Protein AF-A0A396RLU4-F1 (afdb_monomer_lite)

pLDDT: mean 83.97, std 19.04, range [39.62, 98.75]

Sequence (116 aa):
MMMHQKIAAAEEIRAQLLPTEDKIDEAIACSAQLIAAMIKARADTGVGAAIGHTAIAQVSAAQTQMVEARRALIRAHKALIEAGGDVGVLTTGYGDTSECPEIEETRTKGRLRAVG

Organism: NCBI:txid2305907

Radius of gyration: 22.21 Å; chains: 1; bounding box: 44×46×56 Å

Secondary structure (DSSP, 8-state):
--HHHHHHHHHHHHHHHHHHHHHHHHHHHHHHHHHHHHHHHHHHHT--TTTTHHHHHHHHHHHHHHHHHHHHHHHHHHHHHHHHHHTT------S--S--------------PPP-

Structure (mmCIF, N/CA/C/O backbone):
data_AF-A0A396RLU4-F1
#
_entry.id   AF-A0A396RLU4-F1
#
loop_
_atom_site.group_PDB
_atom_site.id
_atom_site.type_symbol
_atom_site.label_atom_id
_atom_site.label_alt_id
_atom_site.label_comp_id
_atom_site.label_asym_id
_atom_site.label_entity_id
_atom_site.label_seq_id
_atom_site.pdbx_PDB_ins_code
_atom_site.Cartn_x
_atom_site.Cartn_y
_atom_site.Cartn_z
_atom_site.occupancy
_atom_site.B_iso_or_equiv
_atom_site.auth_seq_id
_atom_site.auth_comp_id
_atom_site.auth_asym_id
_atom_site.auth_atom_id
_atom_site.pdbx_PDB_model_num
ATOM 1 N N . MET A 1 1 ? 20.331 9.509 -28.876 1.00 68.38 1 MET A N 1
ATOM 2 C CA . MET A 1 1 ? 20.960 9.179 -27.579 1.00 68.38 1 MET A CA 1
ATOM 3 C C . MET A 1 1 ? 21.902 7.999 -27.772 1.00 68.38 1 MET A C 1
ATOM 5 O O . MET A 1 1 ? 21.510 7.050 -28.444 1.00 68.38 1 MET A O 1
ATOM 9 N N . MET A 1 2 ? 23.126 8.075 -27.251 1.00 89.81 2 MET A N 1
ATOM 10 C CA . MET A 1 2 ? 24.123 6.997 -27.334 1.00 89.81 2 MET A CA 1
ATOM 11 C C . MET A 1 2 ? 23.748 5.822 -26.416 1.00 89.81 2 MET A C 1
ATOM 13 O O . MET A 1 2 ? 23.077 6.022 -25.407 1.00 89.81 2 MET A O 1
ATOM 17 N N . MET A 1 3 ? 24.207 4.604 -26.725 1.00 91.25 3 MET A N 1
ATOM 18 C CA . MET A 1 3 ? 23.870 3.397 -25.949 1.00 91.25 3 MET A CA 1
ATOM 19 C C . MET A 1 3 ? 24.219 3.518 -24.458 1.00 91.25 3 MET A C 1
ATOM 21 O O . MET A 1 3 ? 23.391 3.215 -23.608 1.00 91.25 3 MET A O 1
ATOM 25 N N . HIS A 1 4 ? 25.403 4.045 -24.134 1.00 89.81 4 HIS A N 1
ATOM 26 C CA . HIS A 1 4 ? 25.824 4.241 -22.742 1.00 89.81 4 HIS A CA 1
ATOM 27 C C . HIS A 1 4 ? 24.882 5.174 -21.961 1.00 89.81 4 HIS A C 1
ATOM 29 O O . HIS A 1 4 ? 24.624 4.942 -20.788 1.00 89.81 4 HIS A O 1
ATOM 35 N N . GLN A 1 5 ? 24.314 6.191 -22.620 1.00 94.38 5 GLN A N 1
ATOM 36 C CA . GLN A 1 5 ? 23.350 7.107 -22.001 1.00 94.38 5 GLN A CA 1
ATOM 37 C C . GLN A 1 5 ? 22.016 6.401 -21.723 1.00 94.38 5 GLN A C 1
ATOM 39 O O . GLN A 1 5 ? 21.373 6.688 -20.721 1.00 94.38 5 GLN A O 1
ATOM 44 N N . LYS A 1 6 ? 21.608 5.459 -22.588 1.00 90.75 6 LYS A N 1
ATOM 45 C CA . LYS A 1 6 ? 20.390 4.650 -22.388 1.00 90.75 6 LYS A CA 1
ATOM 46 C C . LYS A 1 6 ? 20.533 3.715 -21.197 1.00 90.75 6 LYS A C 1
ATOM 48 O O . LYS A 1 6 ? 19.613 3.622 -20.394 1.00 90.75 6 LYS A O 1
ATOM 53 N N . ILE A 1 7 ? 21.691 3.070 -21.078 1.00 90.75 7 ILE A N 1
ATOM 54 C CA . ILE A 1 7 ? 22.002 2.178 -19.959 1.00 90.75 7 ILE A CA 1
ATOM 55 C C . ILE A 1 7 ? 22.016 2.966 -18.645 1.00 90.75 7 ILE A C 1
ATOM 57 O O . ILE A 1 7 ? 21.299 2.597 -17.723 1.00 90.75 7 ILE A O 1
ATOM 61 N N . ALA A 1 8 ? 22.731 4.094 -18.594 1.00 92.44 8 ALA A N 1
ATOM 62 C CA . ALA A 1 8 ? 22.790 4.931 -17.394 1.00 92.44 8 ALA A CA 1
ATOM 63 C C . ALA A 1 8 ? 21.398 5.415 -16.944 1.00 92.44 8 ALA A C 1
ATOM 65 O O . ALA A 1 8 ? 21.069 5.338 -15.763 1.00 92.44 8 ALA A O 1
ATOM 66 N N . ALA A 1 9 ? 20.549 5.848 -17.884 1.00 92.00 9 ALA A N 1
ATOM 67 C CA . ALA A 1 9 ? 19.180 6.257 -17.571 1.00 92.00 9 ALA A CA 1
ATOM 68 C C . ALA A 1 9 ? 18.327 5.093 -17.029 1.00 92.00 9 ALA A C 1
ATOM 70 O O . ALA A 1 9 ? 17.560 5.271 -16.084 1.00 92.00 9 ALA A O 1
ATOM 71 N N . ALA A 1 10 ? 18.463 3.891 -17.598 1.00 90.00 10 ALA A N 1
ATOM 72 C CA . ALA A 1 10 ? 17.750 2.710 -17.116 1.00 90.00 10 ALA A CA 1
ATOM 73 C C . ALA A 1 10 ? 18.204 2.294 -15.705 1.00 90.00 10 ALA A C 1
ATOM 75 O O . ALA A 1 10 ? 17.371 1.936 -14.870 1.00 90.00 10 ALA A O 1
ATOM 76 N N . GLU A 1 11 ? 19.505 2.374 -15.418 1.00 89.81 11 GLU A N 1
ATOM 77 C CA . GLU A 1 11 ? 20.064 2.104 -14.089 1.00 89.81 11 GLU A CA 1
ATOM 78 C C . GLU A 1 11 ? 19.579 3.111 -13.040 1.00 89.81 11 GLU A C 1
ATOM 80 O O . GLU A 1 11 ? 19.225 2.712 -11.930 1.00 89.81 11 GLU A O 1
ATOM 85 N N . GLU A 1 12 ? 19.498 4.396 -13.392 1.00 93.12 12 GLU A N 1
ATOM 86 C CA . GLU A 1 12 ? 18.979 5.442 -12.506 1.00 93.12 12 GLU A CA 1
ATOM 87 C C . GLU A 1 12 ? 17.505 5.205 -12.151 1.00 93.12 12 GLU A C 1
ATOM 89 O O . GLU A 1 12 ? 17.140 5.218 -10.974 1.00 93.12 12 GLU A O 1
ATOM 94 N N . ILE A 1 13 ? 16.665 4.911 -13.150 1.00 92.44 13 ILE A N 1
ATOM 95 C CA . ILE A 1 13 ? 15.250 4.576 -12.930 1.00 92.44 13 ILE A CA 1
ATOM 96 C C . ILE A 1 13 ? 15.132 3.341 -12.029 1.00 92.44 13 ILE A C 1
ATOM 98 O O . ILE A 1 13 ? 14.372 3.338 -11.057 1.00 92.44 13 ILE A O 1
ATOM 102 N N . ARG A 1 14 ? 15.923 2.300 -12.312 1.00 86.25 14 ARG A N 1
ATOM 103 C CA . ARG A 1 14 ? 15.969 1.066 -11.520 1.00 86.25 14 ARG A CA 1
ATOM 104 C C . ARG A 1 14 ? 16.341 1.326 -10.063 1.00 86.25 14 ARG A C 1
ATOM 106 O O . ARG A 1 14 ? 15.716 0.756 -9.172 1.00 86.25 14 ARG A O 1
ATOM 113 N N . ALA A 1 15 ? 17.322 2.192 -9.820 1.00 90.88 15 ALA A N 1
ATOM 114 C CA . ALA A 1 15 ? 17.762 2.544 -8.475 1.00 90.88 15 ALA A CA 1
ATOM 115 C C . ALA A 1 15 ? 16.650 3.194 -7.632 1.00 90.88 15 ALA A C 1
ATOM 117 O O . ALA A 1 15 ? 16.724 3.147 -6.408 1.00 90.88 15 ALA A O 1
ATOM 118 N N . GLN A 1 16 ? 15.619 3.767 -8.263 1.00 95.00 16 GLN A N 1
ATOM 119 C CA . GLN A 1 16 ? 14.468 4.355 -7.569 1.00 95.00 16 GLN A CA 1
ATOM 120 C C . GLN A 1 16 ? 13.265 3.412 -7.473 1.00 95.00 16 GLN A C 1
ATOM 122 O O . GLN A 1 16 ? 12.515 3.480 -6.499 1.00 95.00 16 GLN A O 1
ATOM 127 N N . LEU A 1 17 ? 13.065 2.533 -8.458 1.00 91.62 17 LEU A N 1
ATOM 128 C CA . LEU A 1 17 ? 11.862 1.707 -8.555 1.00 91.62 17 LEU A CA 1
ATOM 129 C C . LEU A 1 17 ? 11.717 0.728 -7.383 1.00 91.62 17 LEU A C 1
ATOM 131 O O . LEU A 1 17 ? 10.728 0.801 -6.659 1.00 91.62 17 LEU A O 1
ATOM 135 N N . LEU A 1 18 ? 12.708 -0.142 -7.163 1.00 88.50 18 LEU A N 1
ATOM 136 C CA . LEU A 1 18 ? 12.623 -1.174 -6.122 1.00 88.50 18 LEU A CA 1
ATOM 137 C C . LEU A 1 18 ? 12.504 -0.572 -4.708 1.00 88.50 18 LEU A C 1
ATOM 139 O O . LEU A 1 18 ? 11.582 -0.953 -3.991 1.00 88.50 18 LEU A O 1
ATOM 143 N N . PRO A 1 19 ? 13.306 0.442 -4.318 1.00 95.25 19 PRO A N 1
ATOM 144 C CA . PRO A 1 19 ? 13.115 1.088 -3.019 1.00 95.25 19 PRO A CA 1
ATOM 145 C C . PRO A 1 19 ? 11.742 1.748 -2.851 1.00 95.25 19 PRO A C 1
ATOM 147 O O . PRO A 1 19 ? 11.266 1.906 -1.729 1.00 95.25 19 PRO A O 1
ATOM 150 N N . THR A 1 20 ? 11.105 2.174 -3.945 1.00 97.31 20 THR A N 1
ATOM 151 C CA . THR A 1 20 ? 9.744 2.725 -3.896 1.00 97.31 20 THR A CA 1
ATOM 152 C C . THR A 1 20 ? 8.715 1.626 -3.633 1.00 97.31 20 THR A C 1
ATOM 154 O O . THR A 1 20 ? 7.802 1.831 -2.834 1.00 97.31 20 THR A O 1
ATOM 157 N N . GLU A 1 21 ? 8.868 0.460 -4.264 1.00 96.00 21 GLU A N 1
ATOM 158 C CA . GLU A 1 21 ? 8.036 -0.720 -4.005 1.00 96.00 21 GLU A CA 1
ATOM 159 C C . GLU A 1 21 ? 8.147 -1.179 -2.545 1.00 96.00 21 GLU A C 1
ATOM 161 O O . GLU A 1 21 ? 7.122 -1.300 -1.870 1.00 96.00 21 GLU A O 1
ATOM 166 N N . ASP A 1 22 ? 9.375 -1.316 -2.036 1.00 96.69 22 ASP A N 1
ATOM 167 C CA . ASP A 1 22 ? 9.650 -1.742 -0.658 1.00 96.69 22 ASP A CA 1
ATOM 168 C C . ASP A 1 22 ? 9.023 -0.793 0.374 1.00 96.69 22 ASP A C 1
ATOM 170 O O . ASP A 1 22 ? 8.420 -1.228 1.355 1.00 96.69 22 ASP A O 1
ATOM 174 N N . LYS A 1 23 ? 9.102 0.523 0.138 1.00 98.38 23 LYS A N 1
ATOM 175 C CA . LYS A 1 23 ? 8.508 1.531 1.031 1.00 98.38 23 LYS A CA 1
ATOM 176 C C . LYS A 1 23 ? 6.985 1.468 1.079 1.00 98.38 23 LYS A C 1
ATOM 178 O O . LYS A 1 23 ? 6.398 1.775 2.115 1.00 98.38 23 LYS A O 1
ATOM 183 N N . ILE A 1 24 ? 6.330 1.100 -0.023 1.00 98.31 24 ILE A N 1
ATOM 184 C CA . ILE A 1 24 ? 4.878 0.894 -0.015 1.00 98.31 24 ILE A CA 1
ATOM 185 C C . ILE A 1 24 ? 4.525 -0.359 0.788 1.00 98.31 24 ILE A C 1
ATOM 187 O O . ILE A 1 24 ? 3.583 -0.315 1.581 1.00 98.31 24 ILE A O 1
ATOM 191 N N . ASP A 1 25 ? 5.291 -1.440 0.642 1.00 98.31 25 ASP A N 1
ATOM 192 C CA . ASP A 1 25 ? 5.077 -2.669 1.411 1.00 98.31 25 ASP A CA 1
ATOM 193 C C . ASP A 1 25 ? 5.301 -2.430 2.921 1.00 98.31 25 ASP A C 1
ATOM 195 O O . ASP A 1 25 ? 4.485 -2.849 3.750 1.00 98.31 25 ASP A O 1
ATOM 199 N N . GLU A 1 26 ? 6.325 -1.651 3.289 1.00 98.56 26 GLU A N 1
ATOM 200 C CA . GLU A 1 26 ? 6.553 -1.192 4.665 1.00 98.56 26 GLU A CA 1
ATOM 201 C C . GLU A 1 26 ? 5.383 -0.342 5.191 1.00 98.56 26 GLU A C 1
ATOM 203 O O . GLU A 1 26 ? 4.892 -0.567 6.301 1.00 98.56 26 GLU A O 1
ATOM 208 N N . ALA A 1 27 ? 4.879 0.605 4.395 1.00 98.56 27 ALA A N 1
ATOM 209 C CA . ALA A 1 27 ? 3.755 1.453 4.787 1.00 98.56 27 ALA A CA 1
ATOM 210 C C . ALA A 1 27 ? 2.465 0.641 5.015 1.00 98.56 27 ALA A C 1
ATOM 212 O O . ALA A 1 27 ? 1.736 0.892 5.983 1.00 98.56 27 ALA A O 1
ATOM 213 N N . ILE A 1 28 ? 2.205 -0.372 4.180 1.00 98.75 28 ILE A N 1
ATOM 214 C CA . ILE A 1 28 ? 1.089 -1.312 4.359 1.00 98.75 28 ILE A CA 1
ATOM 215 C C . ILE A 1 28 ? 1.238 -2.072 5.683 1.00 98.75 28 ILE A C 1
ATOM 217 O O . ILE A 1 28 ? 0.278 -2.142 6.457 1.00 98.75 28 ILE A O 1
ATOM 221 N N . ALA A 1 29 ? 2.430 -2.597 5.978 1.00 98.75 29 ALA A N 1
ATOM 222 C CA . ALA A 1 29 ? 2.693 -3.321 7.219 1.00 98.75 29 ALA A CA 1
ATOM 223 C C . ALA A 1 29 ? 2.504 -2.432 8.461 1.00 98.75 29 ALA A C 1
ATOM 225 O O . ALA A 1 29 ? 1.808 -2.820 9.404 1.00 98.75 29 ALA A O 1
ATOM 226 N N . CYS A 1 30 ? 3.055 -1.217 8.447 1.00 98.56 30 CYS A N 1
ATOM 227 C CA . CYS A 1 30 ? 2.905 -0.238 9.525 1.00 98.56 30 CYS A CA 1
ATOM 228 C C . CYS A 1 30 ? 1.435 0.144 9.762 1.00 98.56 30 CYS A C 1
ATOM 230 O O . CYS A 1 30 ? 0.973 0.196 10.904 1.00 98.56 30 CYS A O 1
ATOM 232 N N . SER A 1 31 ? 0.664 0.353 8.692 1.00 98.56 31 SER A N 1
ATOM 233 C CA . SER A 1 31 ? -0.770 0.642 8.791 1.00 98.56 31 SER A CA 1
ATOM 234 C C . SER A 1 31 ? -1.557 -0.519 9.402 1.00 98.56 31 SER A C 1
ATOM 236 O O . SER A 1 31 ? -2.414 -0.302 10.263 1.00 98.56 31 SER A O 1
ATOM 238 N N . ALA A 1 32 ? -1.238 -1.759 9.028 1.00 98.62 32 ALA A N 1
ATOM 239 C CA . ALA A 1 32 ? -1.879 -2.938 9.603 1.00 98.62 32 ALA A CA 1
ATOM 240 C C . ALA A 1 32 ? -1.588 -3.063 11.109 1.00 98.62 32 ALA A C 1
ATOM 242 O O . ALA A 1 32 ? -2.490 -3.363 11.898 1.00 98.62 32 ALA A O 1
ATOM 243 N N . GLN A 1 33 ? -0.352 -2.771 11.527 1.00 98.69 33 GLN A N 1
ATOM 244 C CA . GLN A 1 33 ? 0.026 -2.734 12.943 1.00 98.69 33 GLN A CA 1
ATOM 245 C C . GLN A 1 33 ? -0.750 -1.656 13.709 1.00 98.69 33 GLN A C 1
ATOM 247 O O . GLN A 1 33 ? -1.246 -1.927 14.804 1.00 98.69 33 GLN A O 1
ATOM 252 N N . LEU A 1 34 ? -0.925 -0.467 13.124 1.00 98.38 34 LEU A N 1
ATOM 253 C CA . LEU A 1 34 ? -1.714 0.612 13.719 1.00 98.38 34 LEU A CA 1
ATOM 254 C C . LEU A 1 34 ? -3.188 0.214 13.898 1.00 98.38 34 LEU A C 1
ATOM 256 O O . LEU A 1 34 ? -3.751 0.409 14.977 1.00 98.38 34 LEU A O 1
ATOM 260 N N . ILE A 1 35 ? -3.810 -0.392 12.880 1.00 98.19 35 ILE A N 1
ATOM 261 C CA . ILE A 1 35 ? -5.190 -0.902 12.969 1.00 98.19 35 ILE A CA 1
ATOM 262 C C . ILE A 1 35 ? -5.312 -1.928 14.100 1.00 98.19 35 ILE A C 1
ATOM 264 O O . ILE A 1 35 ? -6.215 -1.827 14.936 1.00 98.19 35 ILE A O 1
ATOM 268 N N . ALA A 1 36 ? -4.386 -2.888 14.163 1.00 98.12 36 ALA A N 1
ATOM 269 C CA . ALA A 1 36 ? -4.378 -3.905 15.206 1.00 98.12 36 ALA A CA 1
ATOM 270 C C . ALA A 1 36 ? -4.221 -3.292 16.607 1.00 98.12 36 ALA A C 1
ATOM 272 O O . ALA A 1 36 ? -4.938 -3.688 17.528 1.00 98.12 36 ALA A O 1
ATOM 273 N N . ALA A 1 37 ? -3.330 -2.310 16.769 1.00 97.75 37 ALA A N 1
ATOM 274 C CA . ALA A 1 37 ? -3.119 -1.612 18.034 1.00 97.75 37 ALA A CA 1
ATOM 275 C C . ALA A 1 37 ? -4.383 -0.873 18.502 1.00 97.75 37 ALA A C 1
ATOM 277 O O . ALA A 1 37 ? -4.767 -1.009 19.662 1.00 97.75 37 ALA A O 1
ATOM 278 N N . MET A 1 38 ? -5.080 -0.165 17.604 1.00 96.50 38 MET A N 1
ATOM 279 C CA . MET A 1 38 ? -6.338 0.523 17.934 1.00 96.50 38 MET A CA 1
ATOM 280 C C . MET A 1 38 ? -7.432 -0.449 18.394 1.00 96.50 38 MET A C 1
ATOM 282 O O . MET A 1 38 ? -8.151 -0.171 19.355 1.00 96.50 38 MET A O 1
ATOM 286 N N . ILE A 1 39 ? -7.563 -1.600 17.726 1.00 96.00 39 ILE A N 1
ATOM 287 C CA . ILE A 1 39 ? -8.566 -2.615 18.078 1.00 96.00 39 ILE A CA 1
ATOM 288 C C . ILE A 1 39 ? -8.248 -3.252 19.435 1.00 96.00 39 ILE A C 1
ATOM 290 O O . ILE A 1 39 ? -9.154 -3.390 20.257 1.00 96.00 39 ILE A O 1
ATOM 294 N N . LYS A 1 40 ? -6.979 -3.604 19.680 1.00 96.25 40 LYS A N 1
ATOM 295 C CA . LYS A 1 40 ? -6.529 -4.179 20.957 1.00 96.25 40 LYS A CA 1
ATOM 296 C C . LYS A 1 40 ? -6.715 -3.199 22.108 1.00 96.25 40 LYS A C 1
ATOM 298 O O . LYS A 1 40 ? -7.396 -3.534 23.065 1.00 96.25 40 LYS A O 1
ATOM 303 N N . ALA A 1 41 ? -6.246 -1.958 21.962 1.00 95.31 41 ALA A N 1
ATOM 304 C CA . ALA A 1 41 ? -6.406 -0.927 22.986 1.00 95.31 41 ALA A CA 1
ATOM 305 C C . ALA A 1 41 ? -7.879 -0.713 23.368 1.00 95.31 41 ALA A C 1
ATOM 307 O O . ALA A 1 41 ? -8.202 -0.539 24.542 1.00 95.31 41 ALA A O 1
ATOM 308 N N . ARG A 1 42 ? -8.796 -0.776 22.394 1.00 94.25 42 ARG A N 1
ATOM 309 C CA . ARG A 1 42 ? -10.236 -0.714 22.666 1.00 94.25 42 ARG A CA 1
ATOM 310 C C . ARG A 1 42 ? -10.731 -1.915 23.474 1.00 94.25 42 ARG A C 1
ATOM 312 O O . ARG A 1 42 ? -11.496 -1.724 24.413 1.00 94.25 42 ARG A O 1
ATOM 319 N N . ALA A 1 43 ? -10.320 -3.127 23.103 1.00 92.00 43 ALA A N 1
ATOM 320 C CA . ALA A 1 43 ? -10.704 -4.344 23.815 1.00 92.00 43 ALA A CA 1
ATOM 321 C C . ALA A 1 43 ? -10.164 -4.351 25.255 1.00 92.00 43 ALA A C 1
ATOM 323 O O . ALA A 1 43 ? -10.919 -4.611 26.188 1.00 92.00 43 ALA A O 1
ATOM 324 N N . ASP A 1 44 ? -8.895 -3.984 25.432 1.00 96.00 44 ASP A N 1
ATOM 325 C CA . ASP A 1 44 ? -8.192 -4.029 26.717 1.00 96.00 44 ASP A CA 1
ATOM 326 C C . ASP A 1 44 ? -8.721 -2.989 27.717 1.00 96.00 44 ASP A C 1
ATOM 328 O O . ASP A 1 44 ? -8.710 -3.213 28.925 1.00 96.00 44 ASP A O 1
ATOM 332 N N . THR A 1 45 ? -9.210 -1.845 27.227 1.00 95.38 45 THR A N 1
ATOM 333 C CA . THR A 1 45 ? -9.739 -0.760 28.074 1.00 95.38 45 THR A CA 1
ATOM 334 C C . THR A 1 45 ? -11.238 -0.872 28.352 1.00 95.38 45 THR A C 1
ATOM 336 O O . THR A 1 45 ? -11.766 -0.102 29.154 1.00 95.38 45 THR A O 1
ATOM 339 N N . GLY A 1 46 ? -11.946 -1.795 27.693 1.00 89.50 46 GLY A N 1
ATOM 340 C CA . GLY A 1 46 ? -13.394 -1.963 27.847 1.00 89.50 46 GLY A CA 1
ATOM 341 C C . GLY A 1 46 ? -14.225 -0.763 27.372 1.00 89.50 46 GLY A C 1
ATOM 342 O O . GLY A 1 46 ? -15.403 -0.659 27.716 1.00 89.50 46 GLY A O 1
ATOM 343 N N . VAL A 1 47 ? -13.640 0.159 26.597 1.00 91.81 47 VAL A N 1
ATOM 344 C CA . VAL A 1 47 ? -14.380 1.305 26.051 1.00 91.81 47 VAL A CA 1
ATOM 345 C C . VAL A 1 47 ? -15.358 0.850 24.964 1.00 91.81 47 VAL A C 1
ATOM 347 O O . VAL A 1 47 ? -15.147 -0.151 24.277 1.00 91.81 47 VAL A O 1
ATOM 350 N N . GLY A 1 48 ? -16.452 1.597 24.793 1.00 87.56 48 GLY A N 1
ATOM 351 C CA . GLY A 1 48 ? -17.511 1.240 23.847 1.00 87.56 48 GLY A CA 1
ATOM 352 C C . GLY A 1 48 ? -17.011 1.064 22.406 1.00 87.56 48 GLY A C 1
ATOM 353 O O . GLY A 1 48 ? -16.124 1.782 21.949 1.00 87.56 48 GLY A O 1
ATOM 354 N N . ALA A 1 49 ? -17.629 0.144 21.656 1.00 85.12 49 ALA A N 1
ATOM 355 C CA . ALA A 1 49 ? -17.203 -0.244 20.304 1.00 85.12 49 ALA A CA 1
ATOM 356 C C . ALA A 1 49 ? -17.105 0.924 19.298 1.00 85.12 49 ALA A C 1
ATOM 358 O O . ALA A 1 49 ? -16.282 0.885 18.382 1.00 85.12 49 ALA A O 1
ATOM 359 N N . ALA A 1 50 ? -17.923 1.965 19.479 1.00 89.06 50 ALA A N 1
ATOM 360 C CA . ALA A 1 50 ? -17.922 3.161 18.639 1.00 89.06 50 ALA A CA 1
ATOM 361 C C . ALA A 1 50 ? -16.676 4.045 18.843 1.00 89.06 5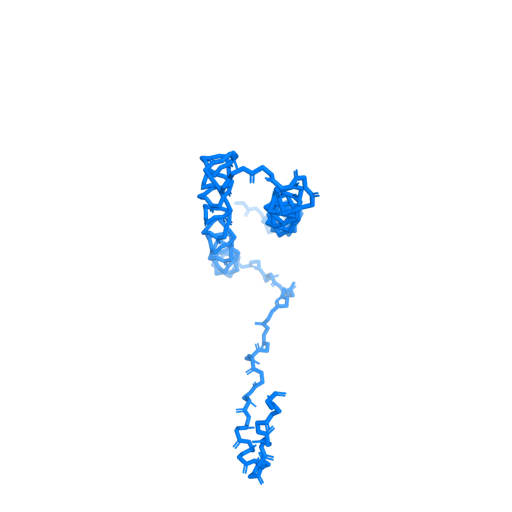0 ALA A C 1
ATOM 363 O O . ALA A 1 50 ? -16.294 4.794 17.941 1.00 89.06 50 ALA A O 1
ATOM 364 N N . ILE A 1 51 ? -16.016 3.954 20.002 1.00 91.38 51 ILE A N 1
ATOM 365 C CA . ILE A 1 51 ? -14.830 4.754 20.311 1.00 91.38 51 ILE A CA 1
ATOM 366 C C . ILE A 1 51 ? -13.683 4.341 19.383 1.00 91.38 51 ILE A C 1
ATOM 368 O O . ILE A 1 51 ? -13.356 3.161 19.239 1.00 91.38 51 ILE A O 1
ATOM 372 N N . GLY A 1 52 ? -13.104 5.329 18.696 1.00 90.75 52 GLY A N 1
ATOM 373 C CA . GLY A 1 52 ? -12.017 5.126 17.735 1.00 90.75 52 GLY A CA 1
ATOM 374 C C . GLY A 1 52 ? -12.422 4.426 16.432 1.00 90.75 52 GLY A C 1
ATOM 375 O O . GLY A 1 52 ? -11.570 4.238 15.566 1.00 90.75 52 GLY A O 1
ATOM 376 N N . HIS A 1 53 ? -13.700 4.065 16.238 1.00 95.75 53 HIS A N 1
ATOM 377 C CA . HIS A 1 53 ? -14.138 3.355 15.032 1.00 95.75 53 HIS A CA 1
ATOM 378 C C . HIS A 1 53 ? -13.909 4.181 13.759 1.00 95.75 53 HIS A C 1
ATOM 380 O O . HIS A 1 53 ? -13.371 3.660 12.785 1.00 95.75 53 HIS A O 1
ATOM 386 N N . THR A 1 54 ? -14.218 5.482 13.789 1.00 96.69 54 THR A N 1
ATOM 387 C CA . THR A 1 54 ? -13.948 6.391 12.663 1.00 96.69 54 THR A CA 1
ATOM 388 C C . THR A 1 54 ? -12.463 6.424 12.301 1.00 96.69 54 THR A C 1
ATOM 390 O O . THR A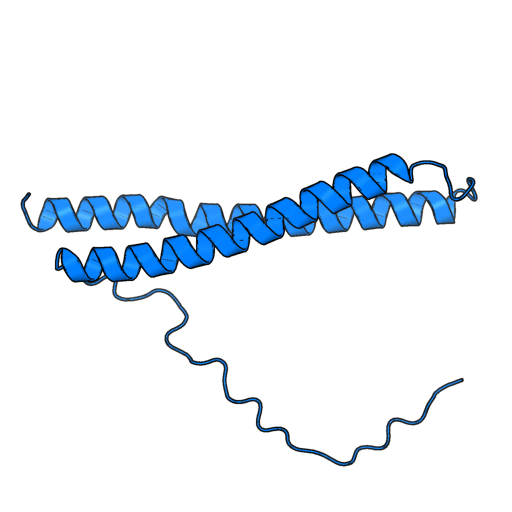 1 54 ? -12.130 6.397 11.121 1.00 96.69 54 THR A O 1
ATOM 393 N N . ALA A 1 55 ? -11.560 6.423 13.287 1.00 96.19 55 ALA A N 1
ATOM 394 C CA . ALA A 1 55 ? -10.120 6.395 13.032 1.00 96.19 55 ALA A CA 1
ATOM 395 C C . ALA A 1 55 ? -9.689 5.073 12.374 1.00 96.19 55 ALA A C 1
ATOM 397 O O . ALA A 1 55 ? -8.992 5.092 11.363 1.00 96.19 55 ALA A O 1
ATOM 398 N N . ILE A 1 56 ? -10.176 3.930 12.875 1.00 97.44 56 ILE A N 1
ATOM 399 C CA . ILE A 1 56 ? -9.938 2.613 12.260 1.00 97.44 56 ILE A CA 1
ATOM 400 C C . ILE A 1 56 ? -10.425 2.586 10.807 1.00 97.44 56 ILE A C 1
ATOM 402 O O . ILE A 1 56 ? -9.706 2.099 9.934 1.00 97.44 56 ILE A O 1
ATOM 406 N N . ALA A 1 57 ? -11.614 3.129 10.531 1.00 98.06 57 ALA A N 1
ATOM 407 C CA . ALA A 1 57 ? -12.167 3.188 9.181 1.00 98.06 57 ALA A CA 1
ATOM 408 C C . ALA A 1 57 ? -11.295 4.034 8.237 1.00 98.06 57 ALA A C 1
ATOM 410 O O . ALA A 1 57 ? -11.006 3.601 7.124 1.00 98.06 57 ALA A O 1
ATOM 411 N N . GLN A 1 58 ? -10.815 5.195 8.695 1.00 98.44 58 GLN A N 1
ATOM 412 C CA . GLN A 1 58 ? -9.934 6.067 7.908 1.00 98.44 58 GLN A CA 1
ATOM 413 C C . GLN A 1 58 ? -8.583 5.404 7.605 1.00 98.44 58 GLN A C 1
ATOM 415 O O . GLN A 1 58 ? -8.139 5.409 6.458 1.00 98.44 58 GLN A O 1
ATOM 420 N N . VAL A 1 59 ? -7.953 4.766 8.598 1.00 98.25 59 VAL A N 1
ATOM 421 C CA . VAL A 1 59 ? -6.680 4.052 8.389 1.00 98.25 59 VAL A CA 1
ATOM 422 C C . VAL A 1 59 ? -6.873 2.847 7.461 1.00 98.25 59 VAL A C 1
ATOM 424 O O . VAL A 1 59 ? -6.053 2.611 6.580 1.00 98.25 59 VAL A O 1
ATOM 427 N N . SER A 1 60 ? -7.995 2.129 7.571 1.00 98.50 60 SER A N 1
ATOM 428 C CA . SER A 1 60 ? -8.323 1.015 6.664 1.00 98.50 60 SER A CA 1
ATOM 429 C C . SER A 1 60 ? -8.527 1.483 5.216 1.00 98.50 60 SER A C 1
ATOM 431 O O . SER A 1 60 ? -8.080 0.826 4.271 1.00 98.50 60 SER A O 1
ATOM 433 N N . ALA A 1 61 ? -9.167 2.642 5.027 1.00 98.62 61 ALA A N 1
ATOM 434 C CA . ALA A 1 61 ? -9.324 3.257 3.712 1.00 98.62 61 ALA A CA 1
ATOM 435 C C . ALA A 1 61 ? -7.967 3.674 3.120 1.00 98.62 61 ALA A C 1
ATOM 437 O O . ALA A 1 61 ? -7.689 3.372 1.959 1.00 98.62 61 ALA A O 1
ATOM 438 N N . ALA A 1 62 ? -7.092 4.288 3.924 1.00 98.62 62 ALA A N 1
ATOM 439 C CA . ALA A 1 62 ? -5.729 4.618 3.511 1.00 98.62 62 ALA A CA 1
ATOM 440 C C . ALA A 1 62 ? -4.927 3.360 3.129 1.00 98.62 62 ALA A C 1
ATOM 442 O O . ALA A 1 62 ? -4.282 3.333 2.083 1.00 98.62 62 ALA A O 1
ATOM 443 N N . GLN A 1 63 ? -5.033 2.279 3.908 1.00 98.44 63 GLN A N 1
ATOM 444 C CA . GLN A 1 63 ? -4.373 1.008 3.599 1.00 98.44 63 GLN A CA 1
ATOM 445 C C . GLN A 1 63 ? -4.825 0.420 2.262 1.00 98.44 63 GLN A C 1
ATOM 447 O O . GLN A 1 63 ? -4.001 -0.068 1.492 1.00 98.44 63 GLN A O 1
ATOM 452 N N . THR A 1 64 ? -6.119 0.516 1.954 1.00 98.62 64 THR A N 1
ATOM 453 C CA . T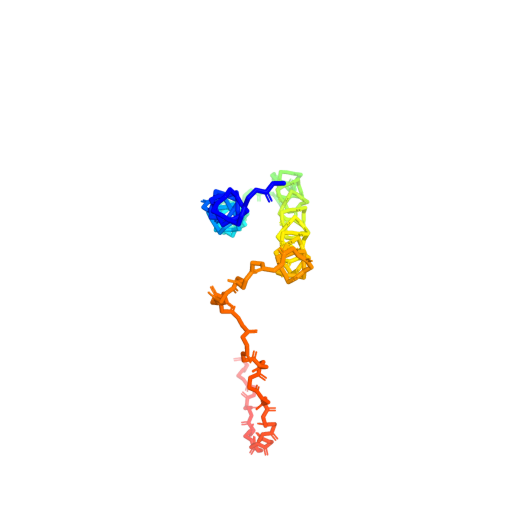HR A 1 64 ? -6.657 0.079 0.659 1.00 98.62 64 THR A CA 1
ATOM 454 C C . THR A 1 64 ? -6.014 0.856 -0.493 1.00 98.62 64 THR A C 1
ATOM 456 O O . THR A 1 64 ? -5.607 0.262 -1.489 1.00 98.62 64 THR A O 1
ATOM 459 N N . GLN A 1 65 ? -5.848 2.174 -0.342 1.00 98.62 65 GLN A N 1
ATOM 460 C CA . GLN A 1 65 ? -5.182 3.003 -1.351 1.00 98.62 65 GLN A CA 1
ATOM 461 C C . GLN A 1 65 ? -3.704 2.631 -1.524 1.00 98.62 65 GLN A C 1
ATOM 463 O O . GLN A 1 65 ? -3.217 2.609 -2.652 1.00 98.62 65 GLN A O 1
ATOM 468 N N . MET A 1 66 ? -2.997 2.282 -0.444 1.00 98.56 66 MET A N 1
ATOM 469 C CA . MET A 1 66 ? -1.605 1.823 -0.530 1.00 98.56 66 MET A CA 1
ATOM 470 C C . MET A 1 66 ? -1.474 0.486 -1.269 1.00 98.56 66 MET A C 1
ATOM 472 O O . MET A 1 66 ? -0.571 0.328 -2.087 1.00 98.56 66 MET A O 1
ATOM 476 N N . VAL A 1 67 ? -2.402 -0.454 -1.059 1.00 98.50 67 VAL A N 1
ATOM 477 C CA . VAL A 1 67 ? -2.436 -1.723 -1.810 1.00 98.50 67 VAL A CA 1
ATOM 478 C C . VAL A 1 67 ? -2.658 -1.474 -3.307 1.00 98.50 67 VAL A C 1
ATOM 480 O O . VAL A 1 67 ? -1.987 -2.076 -4.149 1.00 98.50 67 VAL A O 1
ATOM 483 N N . GLU A 1 68 ? -3.550 -0.549 -3.666 1.00 98.62 68 GLU A N 1
ATOM 484 C CA . GLU A 1 68 ? -3.744 -0.166 -5.069 1.00 98.62 68 GLU A CA 1
ATOM 485 C C . GLU A 1 68 ? -2.523 0.563 -5.652 1.00 98.62 68 GLU A C 1
ATOM 487 O O . GLU A 1 68 ? -2.151 0.314 -6.804 1.00 98.62 68 GLU A O 1
ATOM 492 N N . ALA A 1 69 ? -1.842 1.394 -4.857 1.00 98.38 69 ALA A N 1
ATOM 493 C CA . ALA A 1 69 ? -0.578 2.014 -5.244 1.00 98.38 69 ALA A CA 1
ATOM 494 C C . ALA A 1 69 ? 0.505 0.956 -5.514 1.00 98.38 69 ALA A C 1
ATOM 496 O O . ALA A 1 69 ? 1.180 1.025 -6.543 1.00 98.38 69 ALA A O 1
ATOM 497 N N . ARG A 1 70 ? 0.615 -0.083 -4.671 1.00 97.88 70 ARG A N 1
ATOM 498 C CA . ARG A 1 70 ? 1.540 -1.204 -4.899 1.00 97.88 70 ARG A CA 1
ATOM 499 C C . ARG A 1 70 ? 1.251 -1.903 -6.221 1.00 97.88 70 ARG A C 1
ATOM 501 O O . ARG A 1 70 ? 2.166 -2.124 -7.011 1.00 97.88 70 ARG A O 1
ATOM 508 N N . ARG A 1 71 ? -0.024 -2.193 -6.504 1.00 98.00 71 ARG A N 1
ATOM 509 C CA . ARG A 1 71 ? -0.446 -2.788 -7.782 1.00 98.00 71 ARG A CA 1
ATOM 510 C C . ARG A 1 71 ? -0.079 -1.898 -8.973 1.00 98.00 71 ARG A C 1
ATOM 512 O O . ARG A 1 71 ? 0.328 -2.408 -10.016 1.00 98.00 71 ARG A O 1
ATOM 519 N N . ALA A 1 72 ? -0.223 -0.580 -8.842 1.00 98.06 72 ALA A N 1
ATOM 520 C CA . ALA A 1 72 ? 0.191 0.360 -9.878 1.00 98.06 72 ALA A CA 1
ATOM 521 C C . ALA A 1 72 ? 1.710 0.336 -10.111 1.00 98.06 72 ALA A C 1
ATOM 523 O O . ALA A 1 72 ? 2.120 0.310 -11.270 1.00 98.06 72 ALA A O 1
ATOM 524 N N . LEU A 1 73 ? 2.524 0.250 -9.052 1.00 96.31 73 LEU A N 1
ATOM 525 C CA . LEU A 1 73 ? 3.981 0.117 -9.164 1.00 96.31 73 LEU A CA 1
ATOM 526 C C . LEU A 1 73 ? 4.403 -1.189 -9.847 1.00 96.31 73 LEU A C 1
ATOM 528 O O . LEU A 1 73 ? 5.240 -1.140 -10.739 1.00 96.31 73 LEU A O 1
ATOM 532 N N . ILE A 1 74 ? 3.754 -2.322 -9.544 1.00 94.94 74 ILE A N 1
ATOM 533 C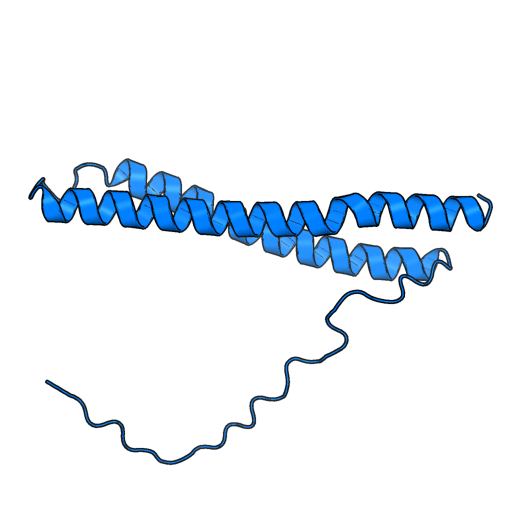 CA . ILE A 1 74 ? 4.015 -3.601 -10.238 1.00 94.94 74 ILE A CA 1
ATOM 534 C C . ILE A 1 74 ? 3.778 -3.458 -11.747 1.00 94.94 74 ILE A C 1
ATOM 536 O O . ILE A 1 74 ? 4.559 -3.943 -12.564 1.00 94.94 74 ILE A O 1
ATOM 540 N N . ARG A 1 75 ? 2.690 -2.786 -12.144 1.00 95.69 75 ARG A N 1
ATOM 541 C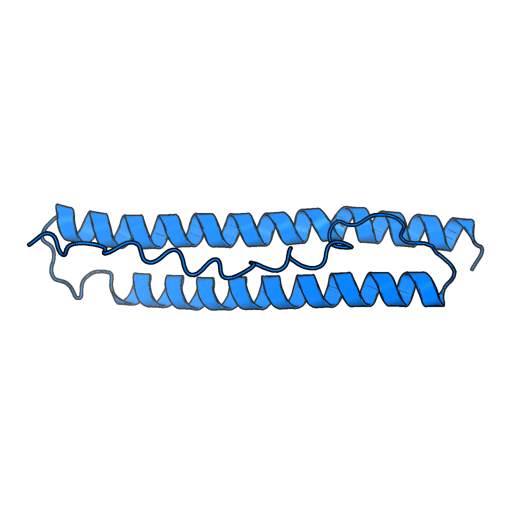 CA . ARG A 1 75 ? 2.404 -2.534 -13.565 1.00 95.69 75 ARG A CA 1
ATOM 542 C C . ARG A 1 75 ? 3.425 -1.590 -14.193 1.00 95.69 75 ARG A C 1
ATOM 544 O O . ARG A 1 75 ? 3.855 -1.845 -15.312 1.00 95.69 75 ARG A O 1
ATOM 551 N N . ALA A 1 76 ? 3.824 -0.537 -13.479 1.00 94.38 76 ALA A N 1
ATOM 552 C CA . ALA A 1 76 ? 4.859 0.383 -13.938 1.00 94.38 76 ALA A CA 1
ATOM 553 C C . ALA A 1 76 ? 6.203 -0.336 -14.129 1.00 94.38 76 ALA A C 1
ATOM 555 O O . ALA A 1 76 ? 6.855 -0.137 -15.147 1.00 94.38 76 ALA A O 1
ATOM 556 N N . HIS A 1 77 ? 6.574 -1.230 -13.209 1.00 92.81 77 HIS A N 1
ATOM 557 C CA . HIS A 1 77 ? 7.757 -2.078 -13.324 1.00 92.81 77 HIS A CA 1
ATOM 558 C C . HIS A 1 77 ? 7.713 -2.907 -14.614 1.00 92.81 77 HIS A C 1
ATOM 560 O O . HIS A 1 77 ? 8.637 -2.830 -15.420 1.00 92.81 77 HIS A O 1
ATOM 566 N N . LYS A 1 78 ? 6.617 -3.633 -14.871 1.00 90.88 78 LYS A N 1
ATOM 567 C CA . LYS A 1 78 ? 6.462 -4.421 -16.108 1.00 90.88 78 LYS A CA 1
ATOM 568 C C . LYS A 1 78 ? 6.569 -3.559 -17.372 1.00 90.88 78 LYS A C 1
ATOM 570 O O . LYS A 1 78 ? 7.321 -3.904 -18.277 1.00 90.88 78 LYS A O 1
ATOM 575 N N . ALA A 1 79 ? 5.905 -2.403 -17.393 1.00 92.12 79 ALA A N 1
ATOM 576 C CA . ALA A 1 79 ? 5.978 -1.470 -18.518 1.00 92.12 79 ALA A CA 1
ATOM 577 C C . ALA A 1 79 ? 7.400 -0.917 -18.745 1.00 92.12 79 ALA A C 1
ATOM 579 O O . ALA A 1 79 ? 7.801 -0.683 -19.881 1.00 92.12 79 ALA A O 1
ATOM 580 N N . LEU A 1 80 ? 8.190 -0.731 -17.681 1.00 91.19 80 LEU A N 1
ATOM 581 C CA . LEU A 1 80 ? 9.591 -0.314 -17.793 1.00 91.19 80 LEU A CA 1
ATOM 582 C C . LEU A 1 80 ? 10.493 -1.417 -18.367 1.00 91.19 80 LEU A C 1
ATOM 584 O O . LEU A 1 80 ? 11.456 -1.098 -19.062 1.00 91.19 80 LEU A O 1
ATOM 588 N N . ILE A 1 81 ? 10.185 -2.696 -18.119 1.00 89.06 81 ILE A N 1
ATOM 589 C CA . ILE A 1 81 ? 10.891 -3.820 -18.755 1.00 89.06 81 ILE A CA 1
ATOM 590 C C . ILE A 1 81 ? 10.648 -3.801 -20.268 1.00 89.06 81 ILE A C 1
ATOM 592 O O . ILE A 1 81 ? 11.607 -3.853 -21.038 1.00 89.06 81 ILE A O 1
ATOM 596 N N . GLU A 1 82 ? 9.387 -3.662 -20.683 1.00 89.31 82 GLU A N 1
ATOM 597 C CA . GLU A 1 82 ? 9.000 -3.555 -22.097 1.00 89.31 82 GLU A CA 1
ATOM 598 C C . GLU A 1 82 ? 9.684 -2.355 -22.772 1.00 89.31 82 GLU A C 1
ATOM 600 O O . GLU A 1 82 ? 10.375 -2.519 -23.778 1.00 89.31 82 GLU A O 1
ATOM 605 N N . ALA A 1 83 ? 9.609 -1.171 -22.151 1.00 89.94 83 ALA A N 1
ATOM 606 C CA . ALA A 1 83 ? 10.244 0.042 -22.663 1.00 89.94 83 ALA A CA 1
ATOM 607 C C . ALA A 1 83 ? 11.777 -0.080 -22.773 1.00 89.94 83 ALA A C 1
ATOM 609 O O . ALA A 1 83 ? 12.377 0.478 -23.694 1.00 89.94 83 ALA A O 1
ATOM 610 N N . GLY A 1 84 ? 12.424 -0.812 -21.857 1.00 89.00 84 GLY A N 1
ATOM 611 C CA . GLY A 1 84 ? 13.849 -1.144 -21.945 1.00 89.00 84 GLY A CA 1
ATOM 612 C C . GLY A 1 84 ? 14.170 -1.956 -23.203 1.00 89.00 84 GLY A C 1
ATOM 613 O O . GLY A 1 84 ? 15.094 -1.608 -23.948 1.00 89.00 84 GLY A O 1
ATOM 614 N N . GLY A 1 85 ? 13.352 -2.976 -23.484 1.00 88.12 85 GLY A N 1
ATOM 615 C CA . GLY A 1 85 ? 13.421 -3.778 -24.706 1.00 88.12 85 GLY A CA 1
ATOM 616 C C . GLY A 1 85 ? 13.310 -2.931 -25.975 1.00 88.12 85 GLY A C 1
ATOM 617 O O . GLY A 1 85 ? 14.169 -3.038 -26.853 1.00 88.12 85 GLY A O 1
ATOM 618 N N . ASP A 1 86 ? 12.338 -2.017 -26.027 1.00 88.19 86 ASP A N 1
ATOM 619 C CA . ASP A 1 86 ? 12.108 -1.126 -27.174 1.00 88.19 86 ASP A CA 1
ATOM 620 C C . ASP A 1 86 ? 13.319 -0.238 -27.503 1.00 88.19 86 ASP A C 1
ATOM 622 O O . ASP A 1 86 ? 13.584 0.081 -28.666 1.00 88.19 86 ASP A O 1
ATOM 626 N N . VAL A 1 87 ? 14.095 0.167 -26.489 1.00 88.62 87 VAL A N 1
ATOM 627 C CA . VAL A 1 87 ? 15.277 1.025 -26.681 1.00 88.62 87 VAL A CA 1
ATOM 628 C C . VAL A 1 87 ? 16.593 0.255 -26.807 1.00 88.62 87 VAL A C 1
ATOM 630 O O . VAL A 1 87 ? 17.641 0.895 -26.988 1.00 88.62 87 VAL A O 1
ATOM 633 N N . GLY A 1 88 ? 16.544 -1.079 -26.765 1.00 86.88 88 GLY A N 1
ATOM 634 C CA . GLY A 1 88 ? 17.699 -1.973 -26.856 1.00 86.88 88 GLY A CA 1
ATOM 635 C C . GLY A 1 88 ? 18.502 -2.095 -25.558 1.00 86.88 88 GLY A C 1
ATOM 636 O O . GLY A 1 88 ? 19.657 -2.515 -25.598 1.00 86.88 88 GLY A O 1
ATOM 637 N N . VAL A 1 89 ? 17.925 -1.711 -24.417 1.00 86.12 89 VAL A N 1
ATOM 638 C CA . VAL A 1 89 ? 18.520 -1.924 -23.095 1.00 86.12 89 VAL A CA 1
ATOM 639 C C . VAL A 1 89 ? 17.914 -3.195 -22.516 1.00 86.12 89 VAL A C 1
ATOM 641 O O . VAL A 1 89 ? 16.784 -3.200 -22.036 1.00 86.12 89 VAL A O 1
ATOM 644 N N . LEU A 1 90 ? 18.679 -4.287 -22.563 1.00 67.00 90 LEU A N 1
ATOM 645 C CA . LEU A 1 90 ? 18.336 -5.509 -21.845 1.00 67.00 90 LEU A CA 1
ATOM 646 C C . LEU A 1 90 ? 18.339 -5.204 -20.347 1.00 67.00 90 LEU A C 1
ATOM 648 O O . LEU A 1 90 ? 19.389 -5.130 -19.712 1.00 67.00 90 LEU A O 1
ATOM 652 N N . THR A 1 91 ? 17.154 -5.054 -19.773 1.00 62.06 91 THR A N 1
ATOM 653 C CA . THR A 1 91 ? 16.940 -5.065 -18.328 1.00 62.06 91 THR A CA 1
ATOM 654 C C . THR A 1 91 ? 16.997 -6.517 -17.842 1.00 62.06 91 THR A C 1
ATOM 656 O O . THR A 1 91 ? 16.034 -7.071 -17.323 1.00 62.06 91 THR A O 1
ATOM 659 N N . THR A 1 92 ? 18.128 -7.200 -18.063 1.00 52.69 92 THR A N 1
ATOM 660 C CA . THR A 1 92 ? 18.347 -8.547 -17.520 1.00 52.69 92 THR A CA 1
ATOM 661 C C . THR A 1 92 ? 18.273 -8.493 -15.999 1.00 52.69 92 THR A C 1
ATOM 663 O O . THR A 1 92 ? 19.111 -7.858 -15.362 1.00 52.69 92 THR A O 1
ATOM 666 N N . GLY A 1 93 ? 17.300 -9.203 -15.430 1.00 57.50 93 GLY A N 1
ATOM 667 C CA . GLY A 1 93 ? 17.244 -9.507 -14.005 1.00 57.50 93 GLY A CA 1
ATOM 668 C C . GLY A 1 93 ? 16.355 -8.572 -13.192 1.00 57.50 93 GLY A C 1
ATOM 669 O O . GLY A 1 93 ? 16.833 -7.653 -12.528 1.00 57.50 93 GLY A O 1
ATOM 670 N N . TYR A 1 94 ? 15.071 -8.908 -13.139 1.00 47.25 94 TYR A N 1
ATOM 671 C CA . TYR A 1 94 ? 14.248 -8.643 -11.967 1.00 47.25 94 TYR A CA 1
ATOM 672 C C . TYR A 1 94 ? 13.338 -9.844 -11.729 1.00 47.25 94 TYR A C 1
ATOM 674 O O . TYR A 1 94 ? 12.724 -10.350 -12.665 1.00 47.25 94 TYR A O 1
ATOM 682 N N . GLY A 1 95 ? 13.353 -10.365 -10.500 1.00 48.09 95 GLY A N 1
ATOM 683 C CA . GLY A 1 95 ? 12.660 -11.589 -10.116 1.00 48.09 95 GLY A CA 1
ATOM 684 C C . GLY A 1 95 ? 11.159 -11.483 -10.343 1.00 48.09 95 GLY A C 1
ATOM 685 O O . GLY A 1 95 ? 10.464 -10.865 -9.550 1.00 48.09 95 GLY A O 1
ATOM 686 N N . ASP A 1 96 ? 10.707 -12.038 -11.461 1.00 48.75 96 ASP A N 1
ATOM 687 C CA . ASP A 1 96 ? 9.755 -13.146 -11.536 1.00 48.75 96 ASP A CA 1
ATOM 688 C C . ASP A 1 96 ? 9.719 -13.623 -13.002 1.00 48.75 96 ASP A C 1
ATOM 690 O O . ASP A 1 96 ? 8.812 -13.306 -13.766 1.00 48.75 96 ASP A O 1
ATOM 694 N N . THR A 1 97 ? 10.775 -14.308 -13.463 1.00 44.78 97 THR A N 1
ATOM 695 C CA . THR A 1 97 ? 10.655 -15.165 -14.665 1.00 44.78 97 THR A CA 1
ATOM 696 C C . THR A 1 97 ? 10.088 -16.536 -14.309 1.00 44.78 97 THR A C 1
ATOM 698 O O . THR A 1 97 ? 9.893 -17.377 -15.179 1.00 44.78 97 THR A O 1
ATOM 701 N N . SER A 1 98 ? 9.889 -16.789 -13.021 1.00 46.94 98 SER A N 1
ATOM 702 C CA . SER A 1 98 ? 9.135 -17.916 -12.519 1.00 46.94 98 SER A CA 1
ATOM 703 C C . SER A 1 98 ? 7.659 -17.598 -12.708 1.00 46.94 98 SER A C 1
ATOM 705 O O . SER A 1 98 ? 7.113 -16.716 -12.067 1.00 46.94 98 SER A O 1
ATOM 707 N N . GLU A 1 99 ? 6.965 -18.337 -13.563 1.00 42.91 99 GLU A N 1
ATOM 708 C CA . GLU A 1 99 ? 5.558 -18.577 -13.260 1.00 42.91 99 GLU A CA 1
ATOM 709 C C . GLU A 1 99 ? 5.487 -19.028 -11.794 1.00 42.91 99 GLU A C 1
ATOM 711 O O . GLU A 1 99 ? 6.330 -19.821 -11.352 1.00 42.91 99 GLU A O 1
ATOM 716 N N . CYS A 1 100 ? 4.531 -18.490 -11.025 1.00 39.62 100 CYS A N 1
ATOM 717 C CA . CYS A 1 100 ? 4.139 -19.090 -9.752 1.00 39.62 100 CYS A CA 1
ATOM 718 C C . CYS A 1 100 ? 4.152 -20.610 -9.963 1.00 39.62 100 CYS A C 1
ATOM 720 O O . CYS A 1 100 ? 3.467 -21.047 -10.894 1.00 39.62 100 CYS A O 1
ATOM 722 N N . PRO A 1 101 ? 4.934 -21.400 -9.197 1.00 49.78 101 PRO A N 1
ATOM 723 C CA . PRO A 1 101 ? 4.946 -22.840 -9.395 1.00 49.78 101 PRO A CA 1
ATOM 724 C C . PRO A 1 101 ? 3.496 -23.298 -9.377 1.00 49.78 101 PRO A C 1
ATOM 726 O O . PRO A 1 101 ? 2.746 -22.874 -8.490 1.00 49.78 101 PRO A O 1
ATOM 729 N N . GLU A 1 102 ? 3.088 -24.077 -10.385 1.00 45.31 102 GLU A N 1
ATOM 730 C CA . GLU A 1 102 ? 1.770 -24.694 -10.383 1.00 45.31 102 GLU A CA 1
ATOM 731 C C . GLU A 1 102 ? 1.625 -25.357 -9.017 1.00 45.31 102 GLU A C 1
ATOM 733 O O . GLU A 1 102 ? 2.348 -26.295 -8.674 1.00 45.31 102 GLU A O 1
ATOM 738 N N . ILE A 1 103 ? 0.746 -24.798 -8.187 1.00 51.53 103 ILE A N 1
ATOM 739 C CA . ILE A 1 103 ? 0.254 -25.484 -7.007 1.00 51.53 103 ILE A CA 1
ATOM 740 C C . ILE A 1 103 ? -0.511 -26.667 -7.575 1.00 51.53 103 ILE A C 1
ATOM 742 O O . ILE A 1 103 ? -1.698 -26.570 -7.873 1.00 51.53 103 ILE A O 1
ATOM 746 N N . GLU A 1 104 ? 0.209 -27.764 -7.798 1.00 46.03 104 GLU A N 1
ATOM 747 C CA . GLU A 1 104 ? -0.372 -29.065 -8.039 1.00 46.03 104 GLU A CA 1
ATOM 748 C C . GLU A 1 104 ? -1.281 -29.290 -6.835 1.00 46.03 104 GLU A C 1
ATOM 750 O O . GLU A 1 104 ? -0.808 -29.485 -5.713 1.00 46.03 104 GLU A O 1
ATOM 755 N N . GLU A 1 105 ? -2.594 -29.143 -7.040 1.00 48.69 105 GLU A N 1
ATOM 756 C CA . GLU A 1 105 ? -3.605 -29.487 -6.054 1.00 48.69 105 GLU A CA 1
ATOM 757 C C . GLU A 1 105 ? -3.493 -30.993 -5.818 1.00 48.69 105 GLU A C 1
ATOM 759 O O . GLU A 1 105 ? -4.288 -31.801 -6.305 1.00 48.69 105 GLU A O 1
ATOM 764 N N . THR A 1 106 ? -2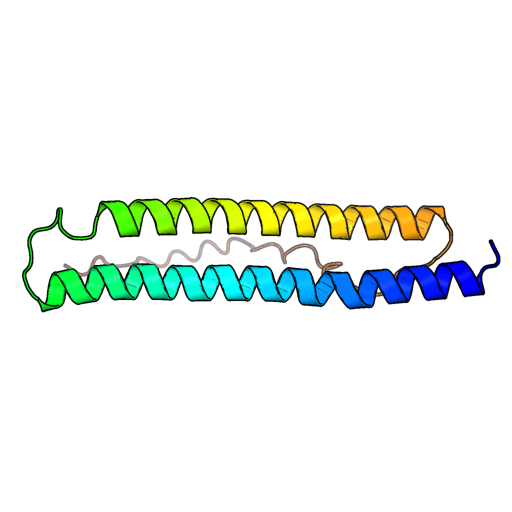.498 -31.407 -5.036 1.00 43.47 106 THR A N 1
ATOM 765 C CA . THR A 1 106 ? -2.518 -32.704 -4.404 1.00 43.47 106 THR A CA 1
ATOM 766 C C . THR A 1 106 ? -3.661 -32.607 -3.413 1.00 43.47 106 THR A C 1
ATOM 768 O O . THR A 1 106 ? -3.525 -32.146 -2.279 1.00 43.47 106 THR A O 1
ATOM 771 N N . ARG A 1 107 ? -4.847 -32.998 -3.888 1.00 50.75 107 ARG A N 1
ATOM 772 C CA . ARG A 1 107 ? -6.019 -33.335 -3.092 1.00 50.75 107 ARG A CA 1
ATOM 773 C C . ARG A 1 107 ? -5.630 -34.509 -2.200 1.00 50.75 107 ARG A C 1
ATOM 775 O O . ARG A 1 107 ? -6.056 -35.647 -2.393 1.00 50.75 107 ARG A O 1
ATOM 782 N N . THR A 1 108 ? -4.816 -34.242 -1.192 1.00 45.97 108 THR A N 1
ATOM 783 C CA . THR A 1 108 ? -4.581 -35.176 -0.114 1.00 45.97 108 THR A CA 1
ATOM 784 C C . THR A 1 108 ? -5.803 -35.050 0.768 1.00 45.97 108 THR A C 1
ATOM 786 O O . THR A 1 108 ? -6.019 -34.060 1.461 1.00 45.97 108 THR A O 1
ATOM 789 N N . LYS A 1 109 ? -6.664 -36.056 0.648 1.00 51.53 109 LYS A N 1
ATOM 790 C CA . LYS A 1 109 ? -7.870 -36.308 1.433 1.00 51.53 109 LYS A CA 1
ATOM 791 C C . LYS A 1 109 ? -7.513 -36.411 2.925 1.00 51.53 109 LYS A C 1
ATOM 793 O O . LYS A 1 109 ? -7.510 -37.494 3.498 1.00 51.53 109 LYS A O 1
ATOM 798 N N . GLY A 1 110 ? -7.188 -35.288 3.555 1.00 49.59 110 GLY A N 1
ATOM 799 C CA . GLY A 1 110 ? -6.930 -35.158 4.981 1.00 49.59 110 GLY A CA 1
ATOM 800 C C . GLY A 1 110 ? -8.157 -34.565 5.654 1.00 49.59 110 GLY A C 1
ATOM 801 O O . GLY A 1 110 ? -8.428 -33.377 5.525 1.00 49.59 110 GLY A O 1
ATOM 802 N N . ARG A 1 111 ? -8.934 -35.403 6.347 1.00 57.62 111 ARG A N 1
ATOM 803 C CA . ARG A 1 111 ? -10.074 -34.976 7.171 1.00 57.62 111 ARG A CA 1
ATOM 804 C C . ARG A 1 111 ? -9.579 -34.023 8.260 1.00 57.62 111 ARG A C 1
ATOM 806 O O . ARG A 1 111 ? -9.071 -34.484 9.278 1.00 57.62 111 ARG A O 1
ATOM 813 N N . LEU A 1 112 ? -9.780 -32.721 8.087 1.00 61.44 112 LEU A N 1
ATOM 814 C CA . LEU A 1 112 ? -9.705 -31.790 9.207 1.00 61.44 112 LEU A CA 1
ATOM 815 C C . LEU A 1 112 ? -10.921 -32.053 10.101 1.00 61.44 112 LEU A C 1
ATOM 817 O O . LEU A 1 112 ? -12.070 -31.891 9.689 1.00 61.44 112 LEU A O 1
ATOM 821 N N . ARG A 1 113 ? -10.666 -32.561 11.309 1.00 60.00 113 ARG A N 1
ATOM 822 C CA . ARG A 1 113 ? -11.680 -32.653 12.360 1.00 60.00 113 ARG A CA 1
ATOM 823 C C . ARG A 1 113 ? -11.930 -31.247 12.892 1.00 60.00 113 ARG A C 1
ATOM 825 O O . ARG A 1 113 ? -10.986 -30.577 13.295 1.00 60.00 113 ARG A O 1
ATOM 832 N N . ALA A 1 114 ? -13.196 -30.841 12.918 1.00 46.28 114 ALA A N 1
ATOM 833 C CA . ALA A 1 114 ? -13.621 -29.678 13.678 1.00 46.28 114 ALA A CA 1
ATOM 834 C C . ALA A 1 114 ? -13.257 -29.892 15.155 1.00 46.28 114 ALA A C 1
ATOM 836 O O . ALA A 1 114 ? -13.624 -30.911 15.745 1.00 46.28 114 ALA A O 1
ATOM 837 N N . VAL A 1 115 ? -12.510 -28.950 15.719 1.00 57.22 115 VAL A N 1
ATOM 838 C CA . VAL A 1 115 ? -12.376 -28.777 17.164 1.00 57.22 115 VAL A CA 1
ATOM 839 C C . VAL A 1 115 ? -13.460 -27.791 17.575 1.00 57.22 115 VAL A C 1
ATOM 841 O O . VAL A 1 115 ? -13.520 -26.688 17.030 1.00 57.22 115 VAL A O 1
ATOM 844 N N . GLY A 1 116 ? -14.366 -28.268 18.429 1.00 47.59 116 GLY A N 1
ATOM 845 C CA . GLY A 1 116 ? -15.336 -27.434 19.135 1.00 47.59 116 GLY A CA 1
ATOM 846 C C . GLY A 1 116 ? -14.703 -26.680 20.290 1.00 47.59 116 GLY A C 1
ATOM 847 O O . GLY A 1 116 ? -13.537 -26.988 20.630 1.00 47.59 116 GLY A O 1
#

Foldseek 3Di:
DDPVVLQVVLVVVVVPLVVVLVVLVVLLVVLVVVLVVQVVVCVVVVPDPPVCVVVSVVSVVVSVVSVVVSVVSVVVVVVSCVVCVVVVNRPPDDPDPDDPPPPPPPPPVDDDDDDD